Protein AF-A0AAV4SSY8-F1 (afdb_monomer)

Solvent-accessible surface area (backbone atoms only — not comparable to full-atom values): 4620 Å² total; per-residue (Å²): 140,79,84,91,83,71,78,82,77,71,78,70,76,71,86,62,61,78,78,57,88,47,76,74,69,96,49,105,69,53,64,46,28,84,56,39,44,92,36,58,76,35,82,35,85,60,13,20,19,39,35,95,80,53,39,37,31,10,41,90,70,86,86,90,82,87,78,89,131

Radius of gyrat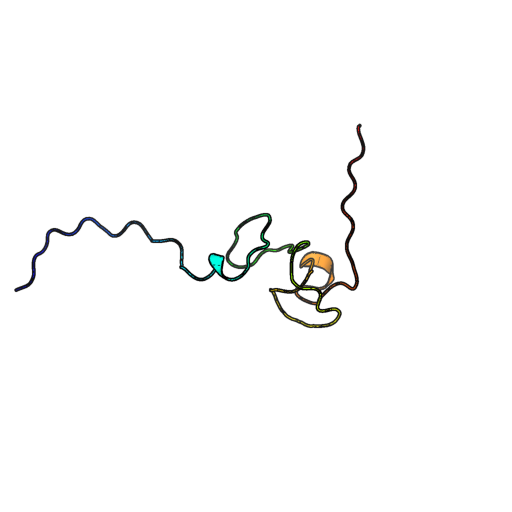ion: 18.08 Å; Cα contacts (8 Å, |Δi|>4): 92; chains: 1; bounding box: 65×23×40 Å

Secondary structure (DSSP, 8-state):
---S-PPP---PPPTTGGGSTT-SS--SS-SB-TTSB--TT-B-TTBS-BHHHHTTBPPS---------

Foldseek 3Di:
DDDDDDDPPPPDPPPPVVVLVFDDDDDPQPQARCRADQDAQDQDSRARDHCVPPRSHHDNHDDDDDDDD

pLDDT: mean 71.56, std 22.45, range [33.69, 95.88]

Sequence (69 aa):
MLDKDSPPETKRPSSRCYSIRRCLVDFEWAYCHLNGLYLPGSDDPKSIHWYEWLMNEGLAGTEIKIKLA

Structure (mmCIF, N/CA/C/O backbone):
data_AF-A0AAV4SSY8-F1
#
_entry.id   AF-A0AAV4SSY8-F1
#
loop_
_atom_site.group_PDB
_atom_site.id
_atom_site.type_symbol
_atom_site.label_atom_id
_atom_site.label_alt_id
_atom_site.label_comp_id
_atom_site.label_asym_id
_atom_site.label_entity_id
_atom_site.label_seq_id
_atom_site.pdbx_PDB_ins_code
_atom_site.Cartn_x
_atom_site.Cartn_y
_atom_site.Cartn_z
_atom_site.occupancy
_atom_site.B_iso_or_equiv
_atom_site.auth_seq_id
_atom_site.auth_comp_id
_atom_site.auth_asym_id
_atom_site.auth_atom_id
_atom_site.pdbx_PDB_model_num
ATOM 1 N N . MET A 1 1 ? 46.513 9.990 23.918 1.00 40.72 1 MET A N 1
ATOM 2 C CA . MET A 1 1 ? 45.643 9.954 25.110 1.00 40.72 1 MET A CA 1
ATOM 3 C C . MET A 1 1 ? 44.455 10.840 24.807 1.00 40.72 1 MET A C 1
ATOM 5 O O . MET A 1 1 ? 44.661 12.029 24.636 1.00 40.72 1 MET A O 1
ATOM 9 N N . LEU A 1 2 ? 43.279 10.249 24.609 1.00 36.31 2 LEU A N 1
ATOM 10 C CA . LEU A 1 2 ? 42.011 10.963 24.463 1.00 36.31 2 LEU A CA 1
ATOM 11 C C . LEU A 1 2 ? 41.012 10.286 25.404 1.00 36.31 2 LEU A C 1
ATOM 13 O O . LEU A 1 2 ? 41.035 9.061 25.552 1.00 36.31 2 LEU A O 1
ATOM 17 N N . ASP A 1 3 ? 40.266 11.131 26.098 1.00 33.69 3 ASP A N 1
ATOM 18 C CA . ASP A 1 3 ? 39.617 10.909 27.387 1.00 33.69 3 ASP A CA 1
ATOM 19 C C . ASP A 1 3 ? 38.579 9.776 27.427 1.00 33.69 3 ASP A C 1
ATOM 21 O O . ASP A 1 3 ? 37.855 9.516 26.468 1.00 33.69 3 ASP A O 1
ATOM 25 N N . LYS A 1 4 ? 38.524 9.093 28.579 1.00 41.59 4 LYS A N 1
ATOM 26 C CA . LYS A 1 4 ? 37.751 7.866 28.841 1.00 41.59 4 LYS A CA 1
ATOM 27 C C . LYS A 1 4 ? 36.363 8.085 29.469 1.00 41.59 4 LYS A C 1
ATOM 29 O O . LYS A 1 4 ? 35.773 7.115 29.926 1.00 41.59 4 LYS A O 1
ATOM 34 N N . ASP A 1 5 ? 35.805 9.294 29.430 1.00 51.53 5 ASP A N 1
ATOM 35 C CA . ASP A 1 5 ? 34.563 9.618 30.158 1.00 51.53 5 ASP A CA 1
ATOM 36 C C . ASP A 1 5 ? 33.399 10.063 29.254 1.00 51.53 5 ASP A C 1
ATOM 38 O O . ASP A 1 5 ? 32.700 11.034 29.535 1.00 51.53 5 ASP A O 1
ATOM 42 N N . SER A 1 6 ? 33.153 9.346 28.153 1.00 43.41 6 SER A N 1
ATOM 43 C CA . SER A 1 6 ? 31.894 9.487 27.401 1.00 43.41 6 SER A CA 1
ATOM 44 C C . SER A 1 6 ? 30.892 8.416 27.863 1.00 43.41 6 SER A C 1
ATOM 46 O O . SER A 1 6 ? 31.234 7.231 27.808 1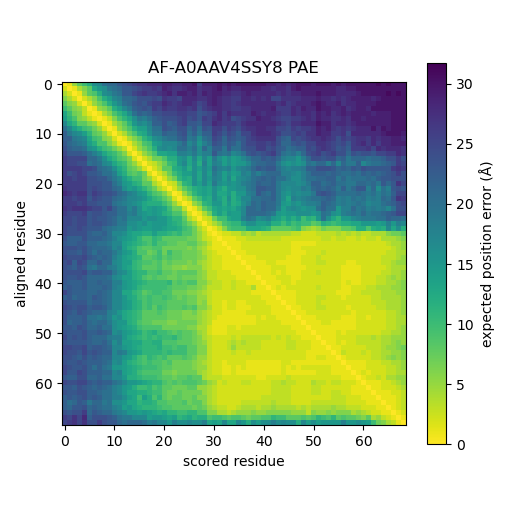.00 43.41 6 SER A O 1
ATOM 48 N N . PRO A 1 7 ? 29.672 8.776 28.315 1.00 43.34 7 PRO A N 1
ATOM 49 C CA . PRO A 1 7 ? 28.657 7.789 28.674 1.00 43.34 7 PRO A CA 1
ATOM 50 C C . PRO A 1 7 ? 28.316 6.907 27.462 1.00 43.34 7 PRO A C 1
ATOM 52 O O . PRO A 1 7 ? 28.386 7.393 26.329 1.00 43.34 7 PRO A O 1
ATOM 55 N N . PRO A 1 8 ? 27.969 5.620 27.670 1.00 43.12 8 PRO A N 1
ATOM 56 C CA . PRO A 1 8 ? 27.732 4.692 26.577 1.00 43.12 8 PRO A CA 1
ATOM 57 C C . PRO A 1 8 ? 26.612 5.249 25.713 1.00 43.12 8 PRO A C 1
ATOM 59 O O . PRO A 1 8 ? 25.504 5.494 26.190 1.00 43.12 8 PRO A O 1
ATOM 62 N N . GLU A 1 9 ? 26.952 5.488 24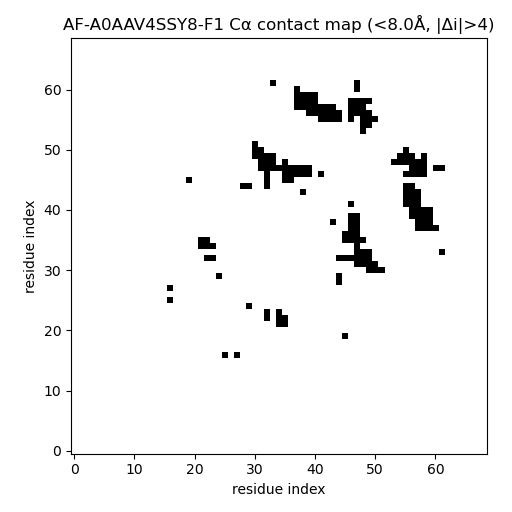.453 1.00 46.69 9 GLU A N 1
ATOM 63 C CA . GLU A 1 9 ? 26.071 6.013 23.431 1.00 46.69 9 GLU A CA 1
ATOM 64 C C . GLU A 1 9 ? 24.815 5.136 23.379 1.00 46.69 9 GLU A C 1
ATOM 66 O O . GLU A 1 9 ? 24.814 4.021 22.852 1.00 46.69 9 GLU A O 1
ATOM 71 N N . THR A 1 10 ? 23.743 5.613 24.010 1.00 45.19 10 THR A N 1
ATOM 72 C CA . THR A 1 10 ? 22.411 5.047 23.875 1.00 45.19 10 THR A CA 1
ATOM 73 C C . THR A 1 10 ? 22.123 5.029 22.387 1.00 45.19 10 THR A C 1
ATOM 75 O O . THR A 1 10 ? 22.083 6.080 21.751 1.00 45.19 10 THR A O 1
ATOM 78 N N . LYS A 1 11 ? 22.042 3.813 21.830 1.00 45.09 11 LYS A N 1
ATOM 79 C CA . LYS A 1 11 ? 21.873 3.516 20.404 1.00 45.09 11 LYS A CA 1
ATOM 80 C C . LYS A 1 11 ? 20.965 4.561 19.759 1.00 45.09 11 LYS A C 1
ATOM 82 O O . LYS A 1 11 ? 19.745 4.498 19.904 1.00 45.09 11 LYS A O 1
ATOM 87 N N . ARG A 1 12 ? 21.568 5.537 19.074 1.00 40.75 12 ARG A N 1
ATOM 88 C CA . ARG A 1 12 ? 20.828 6.496 18.257 1.00 40.75 12 ARG A CA 1
ATOM 89 C C . ARG A 1 12 ? 20.020 5.664 17.259 1.00 40.75 12 ARG A C 1
ATOM 91 O O . ARG A 1 12 ? 20.627 4.815 16.601 1.00 40.75 12 ARG A O 1
ATOM 98 N N . PRO A 1 13 ? 18.691 5.841 17.149 1.00 44.78 13 PRO A N 1
ATOM 99 C CA . PRO A 1 13 ? 17.937 5.131 16.130 1.00 44.78 13 PRO A CA 1
ATOM 100 C C . PRO A 1 13 ? 18.555 5.490 14.780 1.00 44.78 13 PRO A C 1
ATOM 102 O O . PRO A 1 13 ? 18.853 6.661 14.517 1.00 44.78 13 PRO A O 1
ATOM 105 N N . SER A 1 14 ? 18.850 4.464 13.982 1.00 46.09 14 SER A N 1
ATOM 106 C CA . SER A 1 14 ? 19.558 4.620 12.719 1.00 46.09 14 SER A CA 1
ATOM 107 C C . SER A 1 14 ? 18.831 5.669 11.872 1.00 46.09 14 SER A C 1
ATOM 109 O O . SER A 1 14 ? 17.627 5.621 11.621 1.00 46.09 14 SER A O 1
ATOM 111 N N . SER A 1 15 ? 19.572 6.691 11.467 1.00 45.53 15 SER A N 1
ATOM 112 C CA . SER A 1 15 ? 19.095 7.932 10.855 1.00 45.53 15 SER A CA 1
ATOM 113 C C . SER A 1 15 ? 18.506 7.771 9.441 1.00 45.53 15 SER A C 1
ATOM 115 O O . SER A 1 15 ? 18.417 8.743 8.695 1.00 45.53 15 SER A O 1
ATOM 117 N N . ARG A 1 16 ? 18.087 6.561 9.042 1.00 47.47 16 ARG A N 1
ATOM 118 C CA . ARG A 1 16 ? 17.551 6.259 7.702 1.00 47.47 16 ARG A CA 1
ATOM 119 C C . ARG A 1 16 ? 16.030 6.156 7.624 1.00 47.47 16 ARG A C 1
ATOM 121 O O . ARG A 1 16 ? 15.499 6.380 6.534 1.00 47.47 16 ARG A O 1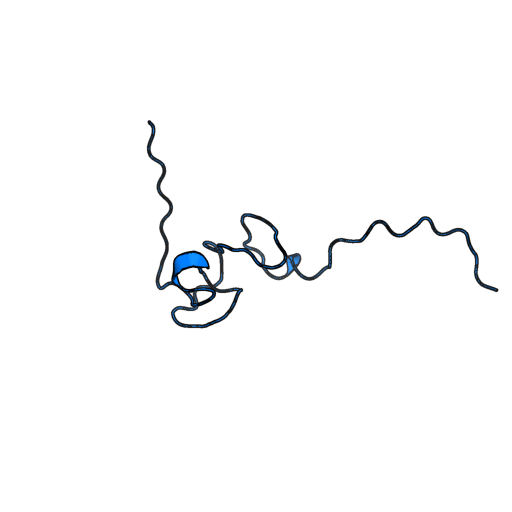
ATOM 128 N N . CYS A 1 17 ? 15.331 5.912 8.737 1.00 45.81 17 CYS A N 1
ATOM 129 C CA . CYS A 1 17 ? 13.864 5.793 8.725 1.00 45.81 17 CYS A CA 1
ATOM 130 C C . CYS A 1 17 ? 13.173 7.125 8.353 1.00 45.81 17 CYS A C 1
ATOM 132 O O . CYS A 1 17 ? 12.205 7.151 7.598 1.00 45.81 17 CYS A O 1
ATOM 134 N N . TYR A 1 18 ? 13.763 8.263 8.744 1.00 43.03 18 TYR A N 1
ATOM 135 C CA . TYR A 1 18 ? 13.230 9.609 8.473 1.00 43.03 18 TYR A CA 1
ATOM 136 C C . TYR A 1 18 ? 13.167 10.006 6.986 1.00 43.03 18 TYR A C 1
ATOM 138 O O . TYR A 1 18 ? 12.522 11.000 6.643 1.00 43.03 18 TYR A O 1
ATOM 146 N N . SER A 1 19 ? 13.826 9.263 6.086 1.00 45.47 19 SER A N 1
ATOM 147 C CA . SER A 1 19 ? 13.739 9.533 4.643 1.00 45.47 19 SER A CA 1
ATOM 148 C C . SER A 1 19 ? 12.452 8.996 3.998 1.00 45.47 19 SER A C 1
ATOM 150 O O . SER A 1 19 ? 12.095 9.433 2.905 1.00 45.47 19 SER A O 1
ATOM 152 N N . ILE A 1 20 ? 11.713 8.117 4.685 1.00 48.56 20 ILE A N 1
ATOM 153 C CA . ILE A 1 20 ? 10.424 7.578 4.240 1.00 48.56 20 ILE A CA 1
ATOM 154 C C . ILE A 1 20 ? 9.333 8.284 5.057 1.00 48.56 20 ILE A C 1
ATOM 156 O O . ILE A 1 20 ? 8.871 7.806 6.084 1.00 48.56 20 ILE A O 1
ATOM 160 N N . ARG A 1 21 ? 8.946 9.493 4.631 1.00 47.38 21 ARG A N 1
ATOM 161 C CA . ARG A 1 21 ? 8.031 10.407 5.354 1.00 47.38 21 ARG A CA 1
ATOM 162 C C . ARG A 1 21 ? 6.568 9.921 5.503 1.00 47.38 21 ARG A C 1
ATOM 164 O O . ARG A 1 21 ? 5.679 10.761 5.618 1.00 47.38 21 ARG A O 1
ATOM 171 N N . ARG A 1 22 ? 6.270 8.617 5.462 1.00 46.78 22 ARG A N 1
ATOM 172 C CA . ARG A 1 22 ? 4.886 8.098 5.483 1.00 46.78 22 ARG A CA 1
ATOM 173 C C . ARG A 1 22 ? 4.686 6.756 6.217 1.00 46.78 22 ARG A C 1
ATOM 175 O O . ARG A 1 22 ? 3.786 6.008 5.857 1.00 46.78 22 ARG A O 1
ATOM 182 N N . CYS A 1 23 ? 5.448 6.433 7.261 1.00 51.03 23 CYS A N 1
ATOM 183 C CA . CYS A 1 23 ? 5.192 5.201 8.026 1.00 51.03 23 CYS A CA 1
ATOM 184 C C . CYS A 1 23 ? 4.048 5.347 9.047 1.00 51.03 23 CYS A C 1
ATOM 186 O O . CYS A 1 23 ? 4.062 6.236 9.896 1.00 51.03 23 CYS A O 1
ATOM 188 N N . LEU A 1 24 ? 3.095 4.409 9.004 1.00 49.97 24 LEU A N 1
ATOM 189 C CA . LEU A 1 24 ? 2.429 3.899 10.203 1.00 49.97 24 LEU A CA 1
ATOM 190 C C . LEU A 1 24 ? 3.186 2.617 10.587 1.00 49.97 24 LEU A C 1
ATOM 192 O O . LEU A 1 24 ? 3.169 1.653 9.830 1.00 49.97 24 LEU A O 1
ATOM 196 N N . VAL A 1 25 ? 3.815 2.648 11.765 1.00 47.50 25 VAL A N 1
ATOM 197 C CA . VAL A 1 25 ? 4.566 1.579 12.458 1.00 47.50 25 VAL A CA 1
ATOM 198 C C . VAL A 1 25 ? 6.009 1.343 11.970 1.00 47.50 25 VAL A C 1
ATOM 200 O O . VAL A 1 25 ? 6.269 0.681 10.971 1.00 47.50 25 VAL A O 1
ATOM 203 N N . ASP A 1 26 ? 6.954 1.880 12.750 1.00 49.91 26 ASP A N 1
ATOM 204 C CA . ASP A 1 26 ? 8.406 1.721 12.618 1.00 49.91 26 ASP A CA 1
ATOM 205 C C . ASP A 1 26 ? 8.865 0.290 12.953 1.00 49.91 26 ASP A C 1
ATOM 207 O O . ASP A 1 26 ? 9.013 -0.075 14.119 1.00 49.91 26 ASP A O 1
ATOM 211 N N . PHE A 1 27 ? 9.163 -0.504 11.929 1.00 48.94 27 PHE A N 1
ATOM 212 C CA . PHE A 1 27 ? 10.121 -1.609 12.003 1.00 48.94 27 PHE A CA 1
ATOM 213 C C . PHE A 1 27 ? 11.071 -1.466 10.813 1.00 48.94 27 PHE A C 1
ATOM 215 O O . PHE A 1 27 ? 10.657 -0.996 9.756 1.00 48.94 27 PHE A O 1
ATOM 222 N N . GLU A 1 28 ? 12.342 -1.855 10.971 1.00 52.09 28 GLU A N 1
ATOM 223 C CA . GLU A 1 28 ? 13.374 -1.755 9.917 1.00 52.09 28 GLU A CA 1
ATOM 224 C C . GLU A 1 28 ? 12.943 -2.389 8.577 1.00 52.09 28 GLU A C 1
ATOM 226 O O . GLU A 1 28 ? 13.495 -2.038 7.536 1.00 52.09 28 GLU A O 1
ATOM 231 N N . TRP A 1 29 ? 11.910 -3.241 8.608 1.00 59.22 29 TRP A N 1
ATOM 232 C CA . TRP A 1 29 ? 11.101 -3.680 7.474 1.00 59.22 29 TRP A C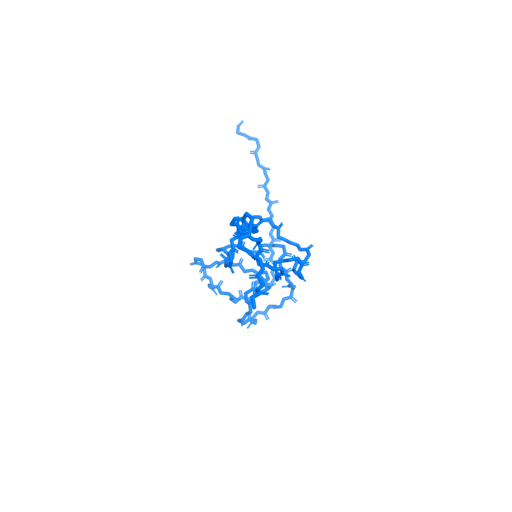A 1
ATOM 233 C C . TRP A 1 29 ? 9.634 -3.709 7.921 1.00 59.22 29 TRP A C 1
ATOM 235 O O . TRP A 1 29 ? 9.265 -4.503 8.788 1.00 59.22 29 TRP A O 1
ATOM 245 N N . ALA A 1 30 ? 8.794 -2.818 7.394 1.00 66.00 30 ALA A N 1
ATOM 246 C CA . ALA A 1 30 ? 7.372 -2.842 7.706 1.00 66.00 30 ALA A CA 1
ATOM 247 C C . ALA A 1 30 ? 6.740 -4.058 7.016 1.00 66.00 30 ALA A C 1
ATOM 249 O O . ALA A 1 30 ? 6.785 -4.168 5.800 1.00 66.00 30 ALA A O 1
ATOM 250 N N . TYR A 1 31 ? 6.128 -4.963 7.779 1.00 81.62 31 TYR A N 1
ATOM 251 C CA . TYR A 1 31 ? 5.400 -6.119 7.229 1.00 81.62 31 TYR A CA 1
ATOM 252 C C . TYR A 1 31 ? 4.172 -5.702 6.389 1.00 81.62 31 TYR A C 1
ATOM 254 O O . TYR A 1 31 ? 3.591 -6.481 5.635 1.00 81.62 31 TYR A O 1
ATOM 262 N N . CYS A 1 32 ? 3.750 -4.450 6.551 1.00 84.38 32 CYS A N 1
ATOM 263 C CA . CYS A 1 32 ? 2.673 -3.813 5.821 1.00 84.38 32 CYS A CA 1
ATOM 264 C C . CYS A 1 32 ? 2.990 -2.317 5.713 1.00 84.38 32 CYS A C 1
ATOM 266 O O . CYS A 1 32 ? 3.268 -1.677 6.727 1.00 84.38 32 CYS A O 1
ATOM 268 N N . HIS A 1 33 ? 2.945 -1.754 4.505 1.00 88.00 33 HIS A N 1
ATOM 269 C CA . HIS A 1 33 ? 3.307 -0.357 4.249 1.00 88.00 33 HIS A CA 1
ATOM 270 C C . HIS A 1 33 ? 2.238 0.339 3.398 1.00 88.00 33 HIS A C 1
ATOM 272 O O . HIS A 1 33 ? 2.507 0.868 2.325 1.00 88.00 33 HIS A O 1
ATOM 278 N N . LEU A 1 34 ? 0.992 0.375 3.883 1.00 89.81 34 LEU A N 1
ATOM 279 C CA . LEU A 1 34 ? -0.159 0.901 3.123 1.00 89.81 34 LEU A CA 1
ATOM 280 C C . LEU A 1 34 ? -0.082 2.402 2.789 1.00 89.81 34 LEU A C 1
ATOM 282 O O . LEU A 1 34 ? -0.841 2.885 1.956 1.00 89.81 34 LEU A O 1
ATOM 286 N N . ASN A 1 35 ? 0.850 3.125 3.411 1.00 88.31 35 ASN A N 1
ATOM 287 C CA . ASN A 1 35 ? 1.135 4.537 3.151 1.00 88.31 35 ASN A CA 1
ATOM 288 C C . ASN A 1 35 ? 2.425 4.759 2.330 1.00 88.31 35 ASN A C 1
ATOM 290 O O . ASN A 1 35 ? 2.904 5.894 2.242 1.00 88.31 35 ASN A O 1
ATOM 294 N N . GLY A 1 36 ? 2.984 3.697 1.743 1.00 85.31 36 GLY A N 1
ATOM 295 C CA . GLY A 1 36 ? 4.186 3.742 0.914 1.00 85.31 36 GLY A CA 1
ATOM 296 C C . GLY A 1 36 ? 4.019 4.509 -0.404 1.00 85.31 36 GLY A C 1
ATOM 297 O O . GLY A 1 36 ? 3.006 5.156 -0.679 1.00 85.31 36 GLY A O 1
ATOM 298 N N . LEU A 1 37 ? 5.050 4.456 -1.245 1.00 89.25 37 LEU A N 1
ATOM 299 C CA . LEU A 1 37 ? 5.045 5.034 -2.586 1.00 89.25 37 LEU A CA 1
ATOM 300 C C . LEU A 1 37 ? 4.125 4.236 -3.518 1.00 89.25 37 LEU A C 1
ATOM 302 O O . LEU A 1 37 ? 4.136 3.007 -3.527 1.00 89.25 37 LEU A O 1
ATOM 306 N N . TYR A 1 38 ? 3.363 4.937 -4.354 1.00 93.06 38 TYR A N 1
ATOM 307 C CA . TYR A 1 38 ? 2.550 4.305 -5.389 1.00 93.06 38 TYR A CA 1
ATOM 308 C C . TYR A 1 38 ? 3.438 3.795 -6.534 1.00 93.06 38 TYR A C 1
ATOM 310 O O . TYR A 1 38 ? 3.799 4.557 -7.429 1.00 93.06 38 TYR A O 1
ATOM 318 N N . LEU A 1 39 ? 3.822 2.519 -6.463 1.00 94.56 39 LEU A N 1
ATOM 319 C CA . LEU A 1 39 ? 4.734 1.844 -7.394 1.00 94.56 39 LEU A CA 1
ATOM 320 C C . LEU A 1 39 ? 4.187 0.447 -7.757 1.00 94.56 39 LEU A C 1
ATOM 322 O O . LEU A 1 39 ? 4.766 -0.556 -7.343 1.00 94.56 39 LEU A O 1
ATOM 326 N N . PRO A 1 40 ? 3.044 0.351 -8.460 1.00 95.88 40 PRO A N 1
ATOM 327 C CA . PRO A 1 40 ? 2.383 -0.929 -8.707 1.00 95.88 40 PRO A CA 1
ATOM 328 C C . PRO A 1 40 ? 3.268 -1.904 -9.496 1.00 95.88 40 PRO A C 1
ATOM 330 O O . PRO A 1 40 ? 3.858 -1.520 -10.506 1.00 95.88 40 PRO A O 1
ATOM 333 N N . GLY A 1 41 ? 3.350 -3.156 -9.039 1.00 94.25 41 GLY A N 1
ATOM 334 C CA . GLY A 1 41 ? 4.164 -4.215 -9.655 1.00 94.25 41 GLY A CA 1
ATOM 335 C C . GLY A 1 41 ? 5.676 -4.089 -9.428 1.00 94.25 41 GLY A C 1
ATOM 336 O O . GLY A 1 41 ? 6.448 -4.885 -9.957 1.00 94.25 41 GLY A O 1
ATOM 337 N N . SER A 1 42 ? 6.127 -3.085 -8.670 1.00 94.75 42 SER A N 1
ATOM 338 C CA . SER A 1 42 ? 7.538 -2.929 -8.310 1.00 94.75 42 SER A CA 1
ATOM 339 C C . SER A 1 42 ? 7.837 -3.669 -7.011 1.00 94.75 42 SER A C 1
ATOM 341 O O . SER A 1 42 ? 7.185 -3.403 -6.004 1.00 94.75 42 SER A O 1
ATOM 343 N N . ASP A 1 43 ? 8.865 -4.518 -7.008 1.00 92.75 43 ASP A N 1
ATOM 344 C CA . ASP A 1 43 ? 9.448 -5.109 -5.796 1.00 92.75 43 ASP A CA 1
ATOM 345 C C . ASP A 1 43 ? 10.349 -4.070 -5.103 1.00 92.75 43 ASP A C 1
ATOM 347 O O . ASP A 1 43 ? 11.557 -3.994 -5.332 1.00 92.75 43 ASP A O 1
ATOM 351 N N . ASP A 1 44 ? 9.728 -3.175 -4.329 1.00 87.56 44 ASP A N 1
ATOM 352 C CA . ASP A 1 44 ? 10.413 -2.148 -3.539 1.00 87.56 44 ASP A CA 1
ATOM 353 C C . ASP A 1 44 ? 9.764 -2.081 -2.146 1.00 87.56 44 ASP A C 1
ATOM 355 O O . ASP A 1 44 ? 8.567 -1.800 -2.051 1.00 87.56 44 ASP A O 1
ATOM 359 N N . PRO A 1 45 ? 10.514 -2.258 -1.042 1.00 85.44 45 PRO A N 1
ATOM 360 C CA . PRO A 1 45 ? 9.980 -2.145 0.323 1.00 85.44 45 PRO A CA 1
ATOM 361 C C . PRO A 1 45 ? 9.410 -0.751 0.653 1.00 85.44 45 PRO A C 1
ATOM 363 O O . PRO A 1 45 ? 8.684 -0.567 1.632 1.00 85.44 45 PRO A O 1
ATOM 366 N N . LYS A 1 46 ? 9.713 0.273 -0.150 1.00 85.69 46 LYS A N 1
ATOM 367 C CA . LYS A 1 46 ? 9.104 1.602 -0.033 1.00 85.69 46 LYS A CA 1
ATOM 368 C C . LYS A 1 46 ? 7.733 1.690 -0.695 1.00 85.69 46 LYS A C 1
ATOM 370 O O . LYS A 1 46 ? 7.067 2.702 -0.490 1.00 85.69 46 LYS A O 1
ATOM 375 N N . SER A 1 47 ? 7.332 0.704 -1.496 1.00 89.62 47 SER A N 1
ATOM 376 C CA . SER A 1 47 ? 6.043 0.684 -2.186 1.00 89.62 47 SER A CA 1
ATOM 377 C C . SER A 1 47 ? 4.877 0.470 -1.214 1.00 89.62 47 SER A C 1
ATOM 379 O O . SER A 1 47 ? 5.066 0.039 -0.073 1.00 89.62 47 SER A O 1
ATOM 381 N N . ILE A 1 48 ? 3.659 0.776 -1.668 1.00 92.31 48 ILE A N 1
ATOM 382 C CA . ILE A 1 48 ? 2.428 0.351 -0.994 1.00 92.31 48 ILE A CA 1
ATOM 383 C C . ILE A 1 48 ? 2.351 -1.175 -1.070 1.00 92.31 48 ILE A C 1
ATOM 385 O O . ILE A 1 48 ? 1.978 -1.690 -2.114 1.00 92.31 48 ILE A O 1
ATOM 389 N N . HIS A 1 49 ? 2.671 -1.898 0.002 1.00 90.19 49 HIS A N 1
ATOM 390 C CA . HIS A 1 49 ? 2.706 -3.367 -0.028 1.00 90.19 49 HIS A CA 1
ATOM 391 C C . HIS A 1 49 ? 2.130 -4.018 1.236 1.00 90.19 49 HIS A C 1
ATOM 393 O O . HIS A 1 49 ? 1.959 -3.374 2.278 1.00 90.19 49 HIS A O 1
ATOM 399 N N . TRP A 1 50 ? 1.846 -5.318 1.123 1.00 91.69 50 TRP A N 1
ATOM 400 C CA . TRP A 1 50 ? 1.419 -6.197 2.210 1.00 91.69 50 TRP A CA 1
ATOM 401 C C . TRP A 1 50 ? 2.175 -7.525 2.105 1.00 91.69 50 TRP A C 1
ATOM 403 O O . TRP A 1 50 ? 1.917 -8.314 1.191 1.00 91.69 50 TRP A O 1
ATOM 413 N N . TYR A 1 51 ? 3.058 -7.799 3.071 1.00 87.56 51 TYR A N 1
ATOM 414 C CA . TYR A 1 51 ? 4.049 -8.869 2.950 1.00 87.56 51 TYR A CA 1
ATOM 415 C C . TYR A 1 51 ? 3.442 -10.272 2.811 1.00 87.56 51 TYR A C 1
ATOM 417 O O . TYR A 1 51 ? 3.832 -11.028 1.927 1.00 87.56 51 TYR A O 1
ATOM 425 N N . GLU A 1 52 ? 2.428 -10.594 3.617 1.00 89.56 52 GLU A N 1
ATOM 426 C CA . GLU A 1 52 ? 1.714 -11.886 3.549 1.00 89.56 52 GLU A CA 1
ATOM 427 C C . GLU A 1 52 ? 1.085 -12.188 2.187 1.00 89.56 52 GLU A C 1
ATOM 429 O O . GLU A 1 52 ? 0.851 -13.349 1.865 1.00 89.56 52 GLU A O 1
ATOM 434 N N . TRP A 1 53 ? 0.750 -11.160 1.405 1.00 91.00 53 TRP A N 1
ATOM 435 C CA . TRP A 1 53 ? 0.043 -11.363 0.148 1.00 91.00 53 TRP A CA 1
ATOM 436 C C . TRP A 1 53 ? 0.992 -11.381 -1.046 1.00 91.00 53 TRP A C 1
ATOM 438 O O . TRP A 1 53 ? 1.001 -12.352 -1.799 1.00 91.00 53 TRP A O 1
ATOM 448 N N . LEU A 1 54 ? 1.779 -10.317 -1.217 1.00 91.25 54 LEU A N 1
ATOM 449 C CA . LEU A 1 54 ? 2.656 -10.125 -2.377 1.00 91.25 54 LEU A CA 1
ATOM 450 C C . LEU A 1 54 ? 4.078 -9.710 -1.970 1.00 91.25 54 LEU A C 1
ATOM 452 O O . LEU A 1 54 ? 4.811 -9.122 -2.761 1.00 91.25 54 LEU A O 1
ATOM 456 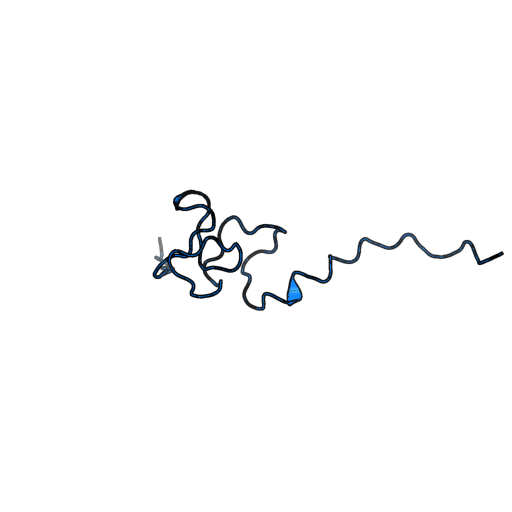N N . MET A 1 55 ? 4.492 -9.992 -0.731 1.00 90.38 55 MET A N 1
ATOM 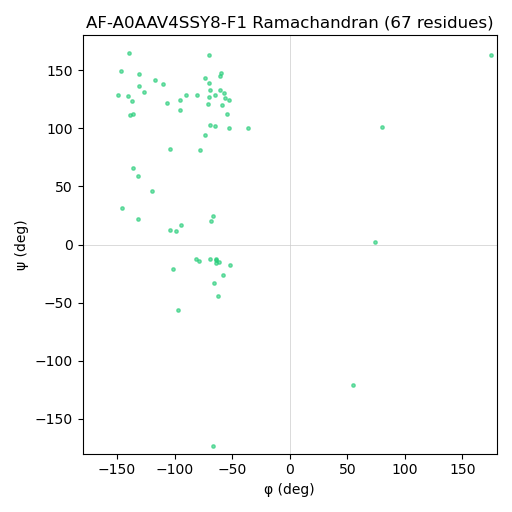457 C CA . MET A 1 55 ? 5.782 -9.543 -0.198 1.00 90.38 55 MET A CA 1
ATOM 458 C C . MET A 1 55 ? 5.923 -8.012 -0.332 1.00 90.38 55 MET A C 1
ATOM 460 O O . MET A 1 55 ? 5.087 -7.275 0.197 1.00 90.38 55 MET A O 1
ATOM 464 N N . ASN A 1 56 ? 6.948 -7.524 -1.037 1.00 89.06 56 ASN A N 1
ATOM 465 C CA . ASN A 1 56 ? 7.178 -6.092 -1.253 1.00 89.06 56 ASN A CA 1
ATOM 466 C C . ASN A 1 56 ? 6.682 -5.596 -2.624 1.00 89.06 56 ASN A C 1
ATOM 468 O O . ASN A 1 56 ? 7.022 -4.478 -3.020 1.00 89.06 56 ASN A O 1
ATOM 472 N N . GLU A 1 57 ? 5.914 -6.404 -3.362 1.00 94.38 57 GLU A N 1
ATOM 473 C CA . GLU A 1 57 ? 5.356 -5.977 -4.642 1.00 94.38 57 GLU A CA 1
ATOM 474 C C . GLU A 1 57 ? 4.274 -4.914 -4.421 1.00 94.38 57 GLU A C 1
ATOM 476 O O . GLU A 1 57 ? 3.327 -5.090 -3.644 1.00 94.38 57 GLU A O 1
ATOM 481 N N . GLY A 1 58 ? 4.427 -3.787 -5.113 1.00 94.75 58 GLY A N 1
ATOM 482 C CA . GLY A 1 58 ? 3.530 -2.655 -4.967 1.00 94.75 58 GLY A CA 1
ATOM 483 C C . GLY A 1 58 ? 2.101 -2.958 -5.422 1.00 94.75 58 GLY A C 1
ATOM 484 O O . GLY A 1 58 ? 1.850 -3.385 -6.550 1.00 94.75 58 GLY A O 1
ATOM 485 N N . LEU A 1 59 ? 1.144 -2.651 -4.552 1.00 94.88 59 LEU A N 1
ATOM 486 C CA . LEU A 1 59 ? -0.288 -2.748 -4.791 1.00 94.88 59 LEU A CA 1
ATOM 487 C C . LEU A 1 59 ? -0.768 -1.630 -5.726 1.00 94.88 59 LEU A C 1
ATOM 489 O O . LEU A 1 59 ? -0.362 -0.472 -5.619 1.00 94.88 59 LEU A O 1
ATOM 493 N N . ALA A 1 60 ? -1.729 -1.958 -6.592 1.00 95.44 60 ALA A N 1
ATOM 494 C CA . ALA A 1 60 ? -2.414 -0.983 -7.446 1.00 95.44 60 ALA A CA 1
ATOM 495 C C . ALA A 1 60 ? -3.331 -0.017 -6.670 1.00 95.44 60 ALA A C 1
ATOM 497 O O . ALA A 1 60 ? -3.772 0.991 -7.222 1.00 95.44 60 ALA A O 1
ATOM 498 N N . GLY A 1 61 ? -3.613 -0.309 -5.401 1.00 92.56 61 GLY A N 1
ATOM 499 C CA . GLY A 1 61 ? -4.394 0.531 -4.503 1.00 92.56 61 GLY A CA 1
ATOM 500 C C . GLY A 1 61 ? -4.644 -0.161 -3.166 1.00 92.56 61 GLY A C 1
ATOM 501 O O . GLY A 1 61 ? -4.495 -1.375 -3.043 1.00 92.56 61 GLY A O 1
ATOM 502 N N . THR A 1 62 ? -5.028 0.620 -2.160 1.00 91.81 62 THR A N 1
ATOM 503 C CA . THR A 1 62 ? -5.446 0.115 -0.849 1.00 91.81 62 THR A CA 1
ATOM 504 C C . THR A 1 62 ? -6.523 1.021 -0.263 1.00 91.81 62 THR A C 1
ATOM 506 O O . THR A 1 62 ? -6.553 2.221 -0.540 1.00 91.81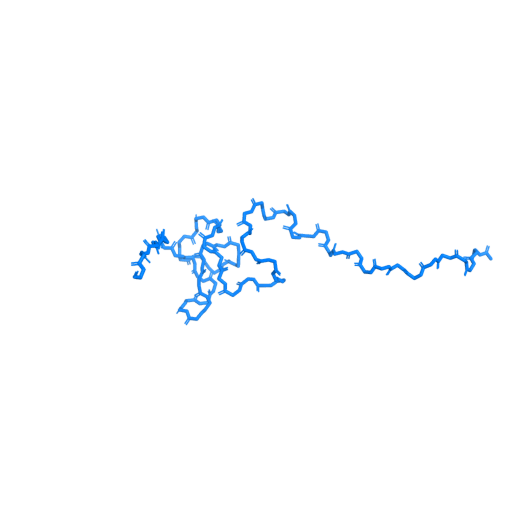 62 THR A O 1
ATOM 509 N N . GLU A 1 63 ? -7.424 0.448 0.530 1.00 94.62 63 GLU A N 1
ATOM 510 C CA . GLU A 1 63 ? -8.490 1.169 1.219 1.00 94.62 63 GLU A CA 1
ATOM 511 C C . GLU A 1 63 ? -8.654 0.591 2.630 1.00 94.62 63 GLU A C 1
ATOM 513 O O . GLU A 1 63 ? -8.821 -0.616 2.801 1.00 94.62 63 GLU A O 1
ATOM 518 N N . ILE A 1 64 ? -8.623 1.453 3.650 1.00 91.94 64 ILE A N 1
ATOM 519 C CA . ILE A 1 64 ? -8.831 1.069 5.052 1.00 91.94 64 ILE A CA 1
ATOM 520 C C . ILE A 1 64 ? -10.219 1.554 5.475 1.00 91.94 64 ILE A C 1
ATOM 522 O O . ILE A 1 64 ? -10.504 2.749 5.419 1.00 91.94 64 ILE A O 1
ATOM 526 N N . LYS A 1 65 ? -11.082 0.631 5.915 1.00 93.75 65 LYS A N 1
ATOM 527 C CA . LYS A 1 65 ? -12.444 0.923 6.392 1.00 93.75 65 LYS A CA 1
ATOM 528 C C . LYS A 1 65 ? -12.585 0.551 7.858 1.00 93.75 65 LYS A C 1
ATOM 530 O O . LYS A 1 65 ? -12.087 -0.485 8.288 1.00 93.75 65 LYS A O 1
ATOM 535 N N . ILE A 1 66 ? -13.321 1.367 8.604 1.00 95.25 66 ILE A N 1
ATOM 536 C CA . ILE A 1 66 ? -13.708 1.085 9.989 1.00 95.25 66 ILE A CA 1
ATOM 537 C C . ILE A 1 66 ? -15.211 0.816 10.001 1.00 95.25 66 ILE A C 1
ATOM 539 O O . ILE A 1 66 ? -15.977 1.518 9.341 1.00 95.25 66 ILE A O 1
ATOM 543 N N . LYS A 1 67 ? -15.635 -0.191 10.762 1.00 95.38 67 LYS A N 1
ATOM 544 C CA . LYS A 1 67 ? -17.044 -0.467 11.040 1.00 95.38 67 LYS A CA 1
ATOM 545 C C . LYS A 1 67 ? -17.226 -0.546 12.552 1.00 95.38 67 LYS A C 1
ATOM 547 O O . LYS A 1 67 ? -16.452 -1.226 13.219 1.00 95.38 67 LYS A O 1
ATOM 552 N N . LEU A 1 68 ? -18.228 0.158 13.075 1.00 90.88 68 LEU A N 1
ATOM 553 C CA . LEU A 1 68 ? -18.616 0.032 14.478 1.00 90.88 68 LEU A CA 1
ATOM 554 C C . LEU A 1 68 ? -19.250 -1.348 14.689 1.00 90.88 68 LEU A C 1
ATOM 556 O O . LEU A 1 68 ? -20.058 -1.782 13.861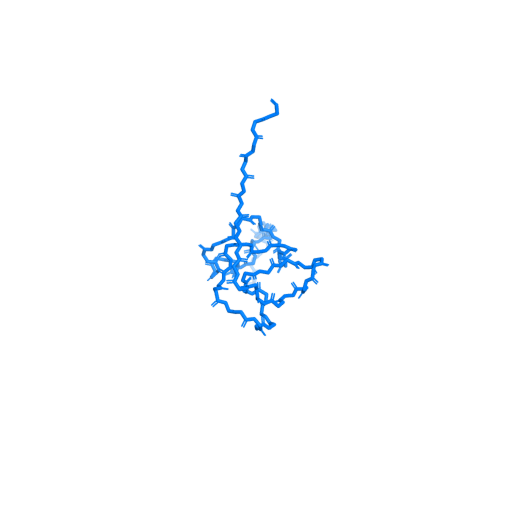 1.00 90.88 68 LEU A O 1
ATOM 560 N N . ALA A 1 69 ? -18.809 -2.033 15.744 1.00 82.00 69 ALA A N 1
ATOM 561 C CA . ALA A 1 69 ? -19.325 -3.337 16.148 1.00 82.00 69 ALA A CA 1
ATOM 562 C C . ALA A 1 69 ? -20.737 -3.218 16.731 1.00 82.00 69 ALA A C 1
ATOM 564 O O . ALA A 1 69 ? -20.993 -2.215 17.437 1.00 82.00 69 ALA A O 1
#

Mean predicted aligned error: 12.84 Å

Organism: Caerostris extrusa (NCBI:txid172846)